Protein AF-A0A6C0KE88-F1 (afdb_monomer_lite)

Organism: NCBI:txid1070528

Sequence (111 aa):
MIYKLYKTIYLDKYNKCYKNIITINKNPNDPALTTVLKQVSRQKLSPFEGFDCCKENNSCILAFIDPNTKEFLIEDNIDQVFSILIDNDYKIEYKMTKLIKDSKLICLISK

pLDDT: mean 87.85, std 8.45, range [60.0, 95.75]

Radius of gyration: 14.31 Å; chains: 1; bounding box: 38×30×32 Å

Secondary structure (DSSP, 8-state):
-EEEEEEEEEEETTTTEEEEEEEESS----HHHHTTEEEEEPPPSSTT----TTS---SEEEEEB-TTT-PBPBGGGHHHHHHHHHHTTPEE-HHHHHH---TTEEEEEE-

Foldseek 3Di:
DKKFKFFDWDQPPVVRDTFGFIFIPDDPPDPLCVLFKDKDADDDPDPPPDDDPVDPPPRITITGADNPPRHTDGPVNVVVVVCSCVVVVKDWPPVVQVVDPDPGTDTMIDD

Structure (mmCIF, N/CA/C/O backbone):
data_AF-A0A6C0KE88-F1
#
_entry.id   AF-A0A6C0KE88-F1
#
loop_
_atom_site.group_PDB
_atom_site.id
_atom_site.type_symbol
_atom_site.label_atom_id
_atom_site.label_alt_id
_atom_site.label_comp_id
_atom_site.label_asym_id
_atom_site.label_entity_id
_atom_site.label_seq_id
_atom_site.pdbx_PDB_ins_code
_atom_site.Cartn_x
_atom_site.Cartn_y
_atom_site.Cartn_z
_atom_site.occupancy
_atom_site.B_iso_or_equiv
_atom_site.auth_seq_id
_atom_site.auth_comp_id
_atom_site.auth_asym_id
_atom_site.auth_atom_id
_atom_site.pdbx_PDB_model_num
ATOM 1 N N . MET A 1 1 ? -15.001 10.710 2.535 1.00 86.94 1 MET A N 1
ATOM 2 C CA . MET A 1 1 ? -14.030 11.054 1.469 1.00 86.94 1 MET A CA 1
ATOM 3 C C . MET A 1 1 ? -13.566 9.779 0.764 1.00 86.94 1 MET A C 1
ATOM 5 O O . MET A 1 1 ? -13.428 8.758 1.418 1.00 86.94 1 MET A O 1
ATOM 9 N N . ILE A 1 2 ? -13.361 9.809 -0.561 1.00 92.25 2 ILE A N 1
ATOM 10 C CA . ILE A 1 2 ? -12.953 8.621 -1.343 1.00 92.25 2 ILE A CA 1
ATOM 11 C C . ILE A 1 2 ? -11.441 8.619 -1.564 1.00 92.25 2 ILE A C 1
ATOM 13 O O . ILE A 1 2 ? -10.870 9.655 -1.929 1.00 92.25 2 ILE A O 1
ATOM 17 N N . TYR A 1 3 ? -10.815 7.462 -1.386 1.00 94.56 3 TYR A N 1
ATOM 18 C CA . TYR A 1 3 ? -9.393 7.203 -1.589 1.00 94.56 3 TYR A CA 1
ATOM 19 C C . TYR A 1 3 ? -9.202 6.076 -2.600 1.00 94.56 3 TYR A C 1
ATOM 21 O O . TYR A 1 3 ? -10.086 5.245 -2.808 1.00 94.56 3 TYR A O 1
ATOM 29 N N . LYS A 1 4 ? -8.043 6.068 -3.252 1.00 94.31 4 LYS A N 1
ATOM 30 C CA . LYS A 1 4 ? -7.694 5.092 -4.280 1.00 94.31 4 LYS A CA 1
ATOM 31 C C . 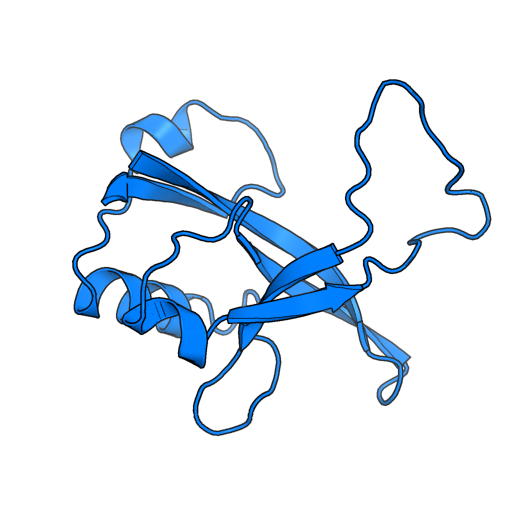LYS A 1 4 ? -6.482 4.296 -3.823 1.00 94.31 4 LYS A C 1
ATOM 33 O O . LYS A 1 4 ? -5.465 4.900 -3.470 1.00 94.31 4 LYS A O 1
ATOM 38 N N . LEU A 1 5 ? -6.610 2.975 -3.847 1.00 95.00 5 LEU A N 1
ATOM 39 C CA . LEU A 1 5 ? -5.519 2.045 -3.603 1.00 95.00 5 LEU A CA 1
ATOM 40 C C . LEU A 1 5 ? -4.978 1.535 -4.933 1.00 95.00 5 LEU A C 1
ATOM 42 O O . LEU A 1 5 ? -5.735 1.064 -5.784 1.00 95.00 5 LEU A O 1
ATOM 46 N N . TYR A 1 6 ? -3.663 1.601 -5.091 1.00 94.44 6 TYR A N 1
ATOM 47 C CA . TYR A 1 6 ? -2.974 1.168 -6.299 1.00 94.44 6 TYR A CA 1
ATOM 48 C C . TYR A 1 6 ? -1.768 0.309 -5.972 1.00 94.44 6 TYR A C 1
ATOM 50 O O . TYR A 1 6 ? -1.123 0.499 -4.937 1.00 94.44 6 TYR A O 1
ATOM 58 N N . LYS A 1 7 ? -1.396 -0.549 -6.917 1.00 93.19 7 LYS A N 1
ATOM 59 C CA . LYS A 1 7 ? -0.081 -1.179 -6.927 1.00 93.19 7 LYS A CA 1
ATOM 60 C C . LYS A 1 7 ? 0.946 -0.254 -7.573 1.00 93.19 7 LYS A C 1
ATOM 62 O O . LYS A 1 7 ? 0.737 0.272 -8.671 1.00 93.19 7 LYS A O 1
ATOM 67 N N . THR A 1 8 ? 2.069 -0.080 -6.893 1.00 91.38 8 THR A N 1
ATOM 68 C CA . THR A 1 8 ? 3.203 0.707 -7.373 1.00 91.38 8 THR A CA 1
ATOM 69 C C . THR A 1 8 ? 4.451 -0.162 -7.387 1.00 91.38 8 THR A C 1
ATOM 71 O O . THR A 1 8 ? 4.732 -0.875 -6.428 1.00 91.38 8 THR A O 1
ATOM 74 N N . ILE A 1 9 ? 5.212 -0.101 -8.480 1.00 90.50 9 ILE A N 1
ATOM 75 C CA . ILE A 1 9 ? 6.485 -0.814 -8.588 1.00 90.50 9 ILE A CA 1
ATOM 76 C C . ILE A 1 9 ? 7.508 -0.116 -7.692 1.00 90.50 9 ILE A C 1
ATOM 78 O O . ILE A 1 9 ? 7.756 1.083 -7.829 1.00 90.50 9 ILE A O 1
ATOM 82 N N . TYR A 1 10 ? 8.124 -0.881 -6.803 1.00 90.38 10 TYR A N 1
ATOM 83 C CA . TYR A 1 10 ? 9.159 -0.426 -5.892 1.00 90.38 10 TYR A CA 1
ATOM 84 C C . TYR A 1 10 ? 10.403 -1.297 -6.031 1.00 90.38 10 TYR A C 1
ATOM 86 O O . TYR A 1 10 ? 10.317 -2.524 -6.029 1.00 90.38 10 TYR A O 1
ATOM 94 N N . LEU A 1 11 ? 11.565 -0.656 -6.152 1.00 88.81 11 LEU A N 1
ATOM 95 C CA . LEU A 1 11 ? 12.853 -1.338 -6.161 1.00 88.81 11 LEU A CA 1
ATOM 96 C C . LEU A 1 11 ? 13.346 -1.512 -4.724 1.00 88.81 11 LEU A C 1
ATOM 98 O O . LEU A 1 11 ? 13.746 -0.547 -4.058 1.00 88.81 11 LEU A O 1
ATOM 102 N N . ASP A 1 12 ? 13.352 -2.761 -4.275 1.00 86.31 12 ASP A N 1
ATOM 103 C CA . ASP A 1 12 ? 14.024 -3.181 -3.058 1.00 86.31 12 ASP A CA 1
ATOM 104 C C . ASP A 1 12 ? 15.534 -3.196 -3.319 1.00 86.31 12 ASP A C 1
ATOM 106 O O . ASP A 1 12 ? 16.072 -4.092 -3.969 1.00 86.31 12 ASP A O 1
ATOM 110 N N . LYS A 1 13 ? 16.226 -2.158 -2.840 1.00 85.25 13 LYS A N 1
ATOM 111 C CA . LYS A 1 13 ? 17.667 -1.977 -3.066 1.00 85.25 13 LYS A CA 1
ATOM 112 C C . LYS A 1 13 ? 18.522 -3.029 -2.362 1.00 85.25 13 LYS A C 1
ATOM 114 O O . LYS A 1 1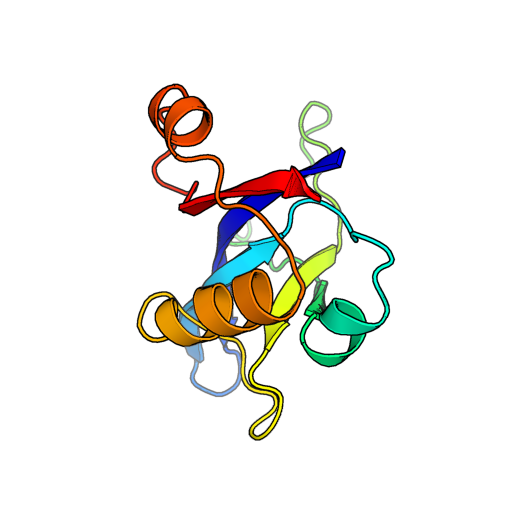3 ? 19.641 -3.268 -2.808 1.00 85.25 13 LYS A O 1
ATOM 119 N N . TYR A 1 14 ? 18.018 -3.625 -1.281 1.00 86.31 14 TYR A N 1
ATOM 120 C CA . TYR A 1 14 ? 18.749 -4.637 -0.525 1.00 86.31 14 TYR A CA 1
ATOM 121 C C . TYR A 1 14 ? 18.723 -5.969 -1.274 1.00 86.31 14 TYR A C 1
ATOM 123 O O . TYR A 1 14 ? 19.771 -6.521 -1.601 1.00 86.31 14 TYR A O 1
ATOM 131 N N . ASN A 1 15 ? 17.523 -6.418 -1.650 1.00 87.06 15 ASN A N 1
ATOM 132 C CA . ASN A 1 15 ? 17.327 -7.675 -2.376 1.00 87.06 15 ASN A CA 1
ATOM 133 C C . ASN A 1 15 ? 17.520 -7.546 -3.899 1.00 87.06 15 ASN A C 1
ATOM 135 O O . ASN A 1 15 ? 17.482 -8.544 -4.613 1.00 87.06 15 ASN A O 1
ATOM 139 N N . LYS A 1 16 ? 17.723 -6.321 -4.404 1.00 86.44 16 LYS A N 1
ATOM 140 C CA . LYS A 1 16 ? 17.879 -5.980 -5.829 1.00 86.44 16 LYS A CA 1
ATOM 141 C C . LYS A 1 16 ? 16.736 -6.509 -6.704 1.00 86.44 16 LYS A C 1
ATOM 143 O O . LYS A 1 16 ? 16.962 -6.955 -7.826 1.00 86.44 16 LYS A O 1
ATOM 148 N N . CYS A 1 17 ? 15.505 -6.446 -6.201 1.00 87.44 17 CYS A N 1
ATOM 149 C CA . CYS A 1 17 ? 14.321 -6.933 -6.903 1.00 87.44 17 CYS A CA 1
ATOM 150 C C . CYS A 1 17 ? 13.199 -5.891 -6.924 1.00 87.44 17 CYS A C 1
ATOM 152 O O . CYS A 1 17 ? 13.106 -5.017 -6.058 1.00 87.44 17 CYS A O 1
ATOM 154 N N . TYR A 1 18 ? 12.343 -5.981 -7.939 1.00 89.50 18 TYR A N 1
ATOM 155 C CA . TYR A 1 18 ? 11.147 -5.154 -8.041 1.00 89.50 18 TYR A CA 1
ATOM 156 C C . TYR A 1 18 ? 9.971 -5.861 -7.376 1.00 89.50 18 TYR A C 1
ATOM 158 O O . TYR A 1 18 ? 9.716 -7.034 -7.640 1.00 89.50 18 TYR A O 1
ATOM 166 N N . LYS A 1 19 ? 9.244 -5.129 -6.534 1.00 91.06 19 LYS A N 1
ATOM 167 C CA . LYS A 1 19 ? 8.044 -5.596 -5.836 1.00 91.06 19 LYS A CA 1
ATOM 168 C C . LYS A 1 19 ? 6.880 -4.657 -6.146 1.00 91.06 19 LYS A C 1
ATOM 170 O O . LYS A 1 19 ? 7.071 -3.443 -6.225 1.00 91.06 19 LYS A O 1
ATOM 175 N N . ASN A 1 20 ? 5.679 -5.205 -6.310 1.00 92.69 20 ASN A N 1
ATOM 176 C CA . ASN A 1 20 ? 4.453 -4.413 -6.410 1.00 92.69 20 ASN A CA 1
ATOM 177 C C . ASN A 1 20 ? 3.935 -4.137 -5.000 1.00 92.69 20 ASN A C 1
ATOM 179 O O . ASN A 1 20 ? 3.297 -4.998 -4.399 1.00 92.69 20 ASN A O 1
ATOM 183 N N . ILE A 1 21 ? 4.234 -2.953 -4.472 1.00 94.69 21 ILE A N 1
ATOM 184 C CA . ILE A 1 21 ? 3.772 -2.529 -3.148 1.00 94.69 21 ILE A CA 1
ATOM 185 C C . ILE A 1 21 ? 2.405 -1.856 -3.247 1.00 94.69 21 ILE A C 1
ATOM 187 O O . ILE A 1 21 ? 2.078 -1.217 -4.254 1.00 94.69 21 ILE A O 1
ATOM 191 N N . ILE A 1 22 ? 1.615 -1.974 -2.188 1.00 95.75 22 ILE A N 1
ATOM 192 C CA . ILE A 1 22 ? 0.282 -1.378 -2.111 1.00 95.75 22 ILE A CA 1
ATOM 193 C C . ILE A 1 22 ? 0.411 0.066 -1.620 1.00 95.75 22 ILE A C 1
ATOM 195 O O . ILE A 1 22 ? 1.089 0.350 -0.634 1.00 95.75 22 ILE A O 1
ATOM 199 N N . THR A 1 23 ? -0.235 0.999 -2.316 1.00 94.94 23 THR A N 1
ATOM 200 C CA . THR A 1 23 ? -0.120 2.444 -2.074 1.00 94.94 23 THR A CA 1
ATOM 201 C C . THR A 1 23 ? -1.473 3.135 -2.054 1.00 94.94 23 THR A C 1
ATOM 203 O O . THR A 1 23 ? -2.413 2.671 -2.698 1.00 94.94 23 THR A O 1
ATOM 206 N N . ILE A 1 24 ? -1.561 4.266 -1.353 1.00 94.56 24 ILE A N 1
ATOM 207 C CA . ILE A 1 24 ? -2.751 5.120 -1.295 1.00 94.56 24 ILE A CA 1
ATOM 208 C C . ILE A 1 24 ? -2.473 6.488 -1.923 1.00 94.56 24 ILE A C 1
ATOM 210 O O . ILE A 1 24 ? -1.398 7.067 -1.772 1.00 94.56 24 ILE A O 1
ATOM 214 N N . ASN A 1 25 ? -3.459 7.015 -2.647 1.00 91.88 25 ASN A N 1
ATOM 215 C CA . ASN A 1 25 ? -3.299 8.236 -3.438 1.00 91.88 25 ASN A CA 1
ATOM 216 C C . ASN A 1 25 ? -3.121 9.519 -2.616 1.00 91.88 25 ASN A C 1
ATOM 218 O O . ASN A 1 25 ? -2.585 10.500 -3.124 1.00 91.88 25 ASN A O 1
ATOM 222 N N . LYS A 1 26 ? -3.636 9.543 -1.387 1.00 88.88 26 LYS A N 1
ATOM 223 C CA . LYS A 1 26 ? -3.583 10.696 -0.485 1.00 88.88 26 LYS A CA 1
ATOM 224 C C . LYS A 1 26 ? -3.619 10.218 0.958 1.00 88.88 26 LYS A C 1
ATOM 226 O O . LYS A 1 26 ? -4.196 9.168 1.236 1.00 88.88 26 LYS A O 1
ATOM 231 N N . ASN A 1 27 ? -3.032 11.002 1.857 1.00 88.00 27 ASN A N 1
ATOM 232 C CA . ASN A 1 27 ? -3.096 10.711 3.282 1.00 88.00 27 ASN A CA 1
ATOM 233 C C . ASN A 1 27 ? -4.546 10.893 3.770 1.00 88.00 27 ASN A C 1
ATOM 235 O O . ASN A 1 27 ? -5.105 11.975 3.570 1.00 88.00 27 ASN A O 1
ATOM 239 N N . PRO A 1 28 ? -5.171 9.874 4.381 1.00 87.81 28 PRO A N 1
ATOM 240 C CA . PRO A 1 28 ? -6.483 10.021 5.001 1.00 87.81 28 PRO A CA 1
ATOM 241 C C . PRO A 1 28 ? -6.467 10.875 6.276 1.00 87.81 28 PRO A C 1
ATOM 243 O O . PRO A 1 28 ? -7.537 11.231 6.756 1.00 87.81 28 PRO A O 1
ATOM 246 N N . ASN A 1 29 ? -5.284 11.231 6.801 1.00 86.69 29 ASN A N 1
ATOM 247 C CA . ASN A 1 29 ? -5.092 11.908 8.091 1.00 86.69 29 ASN A CA 1
ATOM 248 C C . ASN A 1 29 ? -5.797 11.175 9.244 1.00 86.69 29 ASN A C 1
ATOM 250 O O . ASN A 1 29 ? -6.207 11.781 10.230 1.00 86.69 29 ASN A O 1
ATOM 254 N N . ASP A 1 30 ? -5.941 9.859 9.091 1.00 88.38 30 ASP A N 1
ATOM 255 C CA . ASP A 1 30 ? -6.552 8.975 10.066 1.00 88.38 30 ASP A CA 1
ATOM 256 C C . ASP A 1 30 ? -5.441 8.391 10.956 1.00 88.38 30 ASP A C 1
ATOM 258 O O . ASP A 1 30 ? -4.527 7.732 10.433 1.00 88.38 30 ASP A O 1
ATOM 262 N N . PRO A 1 31 ? -5.476 8.618 12.283 1.00 87.38 31 PRO A N 1
ATOM 263 C CA . PRO A 1 31 ? -4.491 8.066 13.209 1.00 87.38 31 PRO A CA 1
ATOM 264 C C . PRO A 1 31 ? -4.347 6.547 13.087 1.00 87.38 31 PRO A C 1
ATOM 266 O O . PRO A 1 31 ? -3.234 6.033 13.202 1.00 87.38 31 PRO A O 1
ATOM 269 N N . ALA A 1 32 ? -5.441 5.844 12.777 1.00 84.75 32 ALA A N 1
ATOM 270 C CA . ALA A 1 32 ? -5.437 4.399 12.605 1.00 84.75 32 ALA A CA 1
ATOM 271 C C . ALA A 1 32 ? -4.563 3.937 11.434 1.00 84.75 32 ALA A C 1
ATOM 273 O O . ALA A 1 32 ? -3.840 2.949 11.542 1.00 84.75 32 ALA A O 1
ATOM 274 N N . LEU A 1 33 ? -4.593 4.672 10.319 1.00 88.75 33 LEU A N 1
ATOM 275 C CA . LEU A 1 33 ? -3.802 4.335 9.137 1.00 88.75 33 LEU A CA 1
ATOM 276 C C . LEU A 1 33 ? -2.386 4.917 9.184 1.00 88.75 33 LEU A C 1
ATOM 278 O O . LEU A 1 33 ? -1.521 4.500 8.422 1.00 88.75 33 LEU A O 1
ATOM 282 N N . THR A 1 34 ? -2.108 5.847 10.094 1.00 87.19 34 THR A N 1
ATOM 283 C CA . THR A 1 34 ? -0.792 6.496 10.192 1.00 87.19 34 THR A CA 1
ATOM 284 C C . THR A 1 34 ? 0.308 5.522 10.631 1.00 87.19 34 THR A C 1
ATOM 286 O O . THR A 1 34 ? 1.458 5.669 10.229 1.00 87.19 34 THR A O 1
ATOM 289 N N . THR A 1 35 ? -0.025 4.495 11.417 1.00 88.25 35 THR A N 1
ATOM 290 C CA . THR A 1 35 ? 0.939 3.485 11.904 1.00 88.25 35 THR A CA 1
ATOM 291 C C . THR A 1 35 ? 1.301 2.429 10.857 1.00 88.25 35 THR A C 1
ATOM 293 O O . THR A 1 35 ? 2.358 1.799 10.959 1.00 88.25 35 THR A O 1
ATOM 296 N N . VAL A 1 36 ?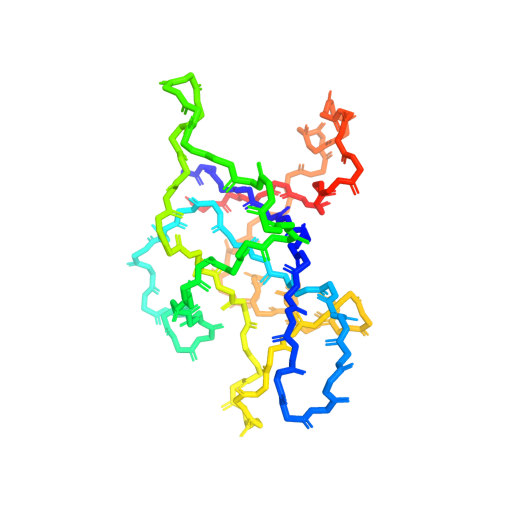 0.438 2.255 9.855 1.00 93.50 36 VAL A N 1
ATOM 297 C CA . VAL A 1 36 ? 0.546 1.263 8.772 1.00 93.50 36 VAL A CA 1
ATOM 298 C C . VAL A 1 36 ? 0.857 1.903 7.420 1.00 93.50 36 VAL A C 1
ATOM 300 O O . VAL A 1 36 ? 1.041 1.196 6.435 1.00 93.50 36 VAL A O 1
ATOM 303 N N . LEU A 1 37 ? 0.930 3.233 7.349 1.00 94.88 37 LEU A N 1
ATOM 304 C CA . LEU A 1 37 ? 1.337 3.968 6.161 1.00 94.88 37 LEU A CA 1
ATOM 305 C C . LEU A 1 37 ? 2.737 4.537 6.350 1.00 94.88 37 LEU A C 1
ATOM 307 O O . LEU A 1 37 ? 3.044 5.210 7.330 1.00 94.88 37 LEU A O 1
ATOM 311 N N . LYS A 1 38 ? 3.583 4.319 5.350 1.00 93.31 38 LYS A N 1
ATOM 312 C CA . LYS A 1 38 ? 4.932 4.865 5.293 1.00 93.31 38 LYS A CA 1
ATOM 313 C C . LYS A 1 38 ? 5.105 5.691 4.034 1.00 93.31 38 LYS A C 1
ATOM 315 O O . LYS A 1 38 ? 4.851 5.228 2.923 1.00 93.31 38 LYS A O 1
ATOM 320 N N . GLN A 1 39 ? 5.581 6.917 4.212 1.00 91.94 39 GLN A N 1
ATOM 321 C CA . GLN A 1 39 ? 5.984 7.755 3.095 1.00 91.94 39 GLN A CA 1
ATOM 322 C C . GLN A 1 39 ? 7.326 7.269 2.551 1.00 91.94 39 GLN A C 1
ATOM 324 O O . GLN A 1 39 ? 8.296 7.109 3.294 1.00 91.94 39 GLN A O 1
ATOM 329 N N . VAL A 1 40 ? 7.386 7.037 1.246 1.00 89.88 40 VAL A N 1
ATOM 330 C CA . VAL A 1 40 ? 8.603 6.621 0.555 1.00 89.88 40 VAL A CA 1
ATOM 331 C C . VAL A 1 40 ? 8.818 7.483 -0.678 1.00 89.88 40 VAL A C 1
ATOM 333 O O . VAL A 1 40 ? 7.870 7.878 -1.357 1.00 89.88 40 VAL A O 1
ATOM 336 N N . SER A 1 41 ? 10.080 7.806 -0.956 1.00 85.69 41 SER A N 1
ATOM 337 C CA . SER A 1 41 ? 10.429 8.536 -2.169 1.00 85.69 41 SER A CA 1
ATOM 338 C C . SER A 1 41 ? 10.129 7.672 -3.389 1.00 85.69 41 SER A C 1
ATOM 340 O O . SER A 1 41 ? 10.499 6.493 -3.445 1.00 85.69 41 SER A O 1
ATOM 342 N N . ARG A 1 42 ? 9.456 8.265 -4.373 1.00 80.19 42 ARG A N 1
ATOM 343 C CA . ARG A 1 42 ? 9.205 7.613 -5.649 1.00 80.19 42 ARG A CA 1
ATOM 344 C C . ARG A 1 42 ? 10.539 7.389 -6.352 1.00 80.19 42 ARG A C 1
ATOM 346 O O . ARG A 1 42 ? 11.265 8.332 -6.655 1.00 80.19 42 ARG A O 1
ATOM 353 N N . GLN A 1 43 ? 10.844 6.128 -6.634 1.00 76.19 43 GLN A N 1
ATOM 354 C CA . GLN A 1 43 ? 12.018 5.777 -7.418 1.00 76.19 43 GLN A CA 1
ATOM 355 C C . GLN A 1 43 ? 11.679 5.874 -8.906 1.00 76.19 43 GLN A C 1
ATOM 357 O O . GLN A 1 43 ? 10.595 5.468 -9.327 1.00 76.19 43 GLN A O 1
ATOM 362 N N . LYS A 1 44 ? 12.605 6.417 -9.701 1.00 72.94 44 LYS A N 1
ATOM 363 C CA . LYS A 1 44 ? 12.487 6.386 -11.159 1.00 72.94 44 LYS A CA 1
ATOM 364 C C . LYS A 1 44 ? 12.553 4.936 -11.625 1.00 72.94 44 LYS A C 1
ATOM 366 O O . LYS A 1 44 ? 13.464 4.209 -11.229 1.00 72.94 44 LYS A O 1
ATOM 371 N N . LEU A 1 45 ? 11.613 4.530 -12.468 1.00 72.94 45 LEU A N 1
ATOM 372 C CA . LEU A 1 45 ? 11.596 3.189 -13.050 1.00 72.94 45 LEU A CA 1
ATOM 373 C C . LEU A 1 45 ? 12.569 3.079 -14.228 1.00 72.94 45 LEU A C 1
ATOM 375 O O . LEU A 1 45 ? 12.966 1.981 -14.603 1.00 72.94 45 LEU A O 1
ATOM 379 N N . SER A 1 46 ? 12.967 4.217 -14.798 1.00 73.69 46 SER A N 1
ATOM 380 C CA . SER A 1 46 ? 13.909 4.305 -15.907 1.00 73.69 46 SER A CA 1
ATOM 381 C C . SER A 1 46 ? 14.828 5.521 -15.749 1.00 73.69 46 SER A C 1
ATOM 383 O O . SER A 1 46 ? 14.369 6.573 -15.291 1.00 73.69 46 SER A O 1
ATOM 385 N N . PRO A 1 47 ? 16.104 5.438 -16.174 1.00 69.38 47 PRO A N 1
ATOM 386 C CA . PRO A 1 47 ? 16.986 6.606 -16.244 1.00 69.38 47 PRO A CA 1
ATOM 387 C C . PRO A 1 47 ? 16.446 7.694 -17.188 1.00 69.38 47 PRO A C 1
ATOM 389 O O . PRO A 1 47 ? 16.787 8.864 -17.029 1.00 69.38 47 PRO A O 1
ATOM 392 N N . PHE A 1 48 ? 15.561 7.325 -18.118 1.00 74.56 48 PHE A N 1
ATOM 393 C CA . PHE A 1 48 ? 14.900 8.235 -19.054 1.00 74.56 48 PHE A CA 1
ATOM 394 C C . PHE A 1 48 ? 13.576 8.802 -18.521 1.00 74.56 48 PHE A C 1
ATOM 396 O O . PHE A 1 48 ? 12.930 9.591 -19.207 1.00 74.56 48 PHE A O 1
ATOM 403 N N . GLU A 1 49 ? 13.143 8.414 -17.314 1.00 70.94 49 GLU A N 1
ATOM 404 C CA . GLU A 1 49 ? 11.948 8.980 -16.686 1.00 70.94 49 GLU A CA 1
ATOM 405 C C . GLU A 1 49 ? 12.248 10.431 -16.257 1.00 70.94 49 GLU A C 1
ATOM 407 O O . GLU A 1 49 ? 12.874 10.712 -15.222 1.00 70.94 49 GLU A O 1
ATOM 412 N N . GLY A 1 50 ? 11.883 11.354 -17.148 1.00 66.19 50 GLY A N 1
ATOM 413 C CA . GLY A 1 50 ? 12.035 12.795 -16.998 1.00 66.19 50 GLY A CA 1
ATOM 414 C C . GLY A 1 50 ? 10.857 13.454 -16.283 1.00 66.19 50 GLY A C 1
ATOM 415 O O . GLY A 1 50 ? 9.866 12.817 -15.925 1.00 66.19 50 GLY A O 1
ATOM 416 N N . PHE A 1 51 ? 10.985 14.759 -16.068 1.00 67.19 51 PHE A N 1
ATOM 417 C CA . PHE A 1 51 ? 9.882 15.591 -15.602 1.00 67.19 51 PHE A CA 1
ATOM 418 C C . PHE A 1 51 ? 8.854 15.749 -16.730 1.00 67.19 51 PHE A C 1
ATOM 420 O O . PHE A 1 51 ? 9.215 16.099 -17.851 1.00 67.19 51 PHE A O 1
ATOM 427 N N . ASP A 1 52 ? 7.587 15.482 -16.429 1.00 69.62 52 ASP A N 1
ATOM 428 C CA . ASP A 1 52 ? 6.459 15.652 -17.343 1.00 69.62 52 ASP A CA 1
ATOM 429 C C . ASP A 1 52 ? 5.558 16.722 -16.723 1.00 69.62 52 ASP A C 1
ATOM 431 O O . ASP A 1 52 ? 5.000 16.506 -15.650 1.00 69.62 52 ASP A O 1
ATOM 435 N N . CYS A 1 53 ? 5.452 17.894 -17.353 1.00 69.75 53 CYS A N 1
ATOM 436 C CA . CYS A 1 53 ? 4.693 19.019 -16.801 1.00 69.75 53 CYS A CA 1
ATOM 437 C C . CYS A 1 53 ? 3.190 18.725 -16.668 1.00 69.75 53 CYS A C 1
ATOM 439 O O . CYS A 1 53 ? 2.510 19.379 -15.882 1.00 69.75 53 CYS A O 1
ATOM 441 N N . CYS A 1 54 ? 2.675 17.731 -17.399 1.00 70.38 54 CYS A N 1
ATOM 442 C CA . CYS A 1 54 ? 1.282 17.301 -17.330 1.00 70.38 54 CYS A CA 1
ATOM 443 C C . CYS A 1 54 ? 1.047 16.195 -16.291 1.00 70.38 54 CYS A C 1
ATOM 445 O O . CYS A 1 54 ? -0.102 15.839 -16.027 1.00 70.38 54 CYS A O 1
ATOM 447 N N . LYS A 1 55 ? 2.109 15.632 -15.702 1.00 67.19 55 LYS A N 1
ATOM 448 C CA . LYS A 1 55 ? 2.013 14.643 -14.627 1.00 67.19 55 LYS A CA 1
ATOM 449 C C . LYS A 1 55 ? 2.676 15.209 -13.387 1.00 67.19 55 LYS A C 1
ATOM 451 O O . LYS A 1 55 ? 3.899 15.215 -13.281 1.00 67.19 55 LYS A O 1
ATOM 456 N N . GLU A 1 56 ? 1.862 15.619 -12.416 1.00 60.00 56 GLU A N 1
ATOM 457 C CA . GLU A 1 56 ? 2.330 15.878 -11.054 1.00 60.00 56 GLU A CA 1
ATOM 458 C C . GLU A 1 56 ? 2.914 14.586 -10.475 1.00 60.00 56 GLU A C 1
ATOM 460 O O . GLU A 1 56 ? 2.247 13.747 -9.868 1.00 60.00 56 GLU A O 1
ATOM 465 N N . ASN A 1 57 ? 4.200 14.382 -10.730 1.00 63.78 57 ASN A N 1
ATOM 466 C CA . ASN A 1 57 ? 4.949 13.279 -10.181 1.00 63.78 57 ASN A CA 1
ATOM 467 C C . ASN A 1 57 ? 5.329 13.682 -8.762 1.00 63.78 57 ASN A C 1
ATOM 469 O O . ASN A 1 57 ? 6.434 14.172 -8.529 1.00 63.78 57 ASN A O 1
ATOM 473 N N . ASN A 1 58 ? 4.400 13.488 -7.822 1.00 65.81 58 ASN A N 1
ATOM 474 C CA . ASN A 1 58 ? 4.704 13.649 -6.407 1.00 65.81 58 ASN A CA 1
ATOM 475 C C . ASN A 1 58 ? 5.979 12.865 -6.086 1.00 65.81 58 ASN A C 1
ATOM 477 O O . ASN A 1 58 ? 6.105 11.676 -6.400 1.00 65.81 58 ASN A O 1
ATOM 481 N N . SER A 1 59 ? 6.941 13.561 -5.484 1.00 74.50 59 SER A N 1
ATOM 482 C CA . SER A 1 59 ? 8.252 13.008 -5.136 1.00 74.50 59 SER A CA 1
ATOM 483 C C . SER A 1 59 ? 8.151 11.878 -4.111 1.00 74.50 59 SER A C 1
ATOM 485 O O . SER A 1 59 ? 9.079 11.079 -3.977 1.00 74.50 59 SER A O 1
ATOM 487 N N . CYS A 1 60 ? 7.017 11.793 -3.411 1.00 85.12 60 CYS A N 1
ATOM 488 C CA . CYS A 1 60 ? 6.727 10.800 -2.394 1.00 85.12 60 CYS A CA 1
ATOM 489 C C . CYS A 1 60 ? 5.386 10.106 -2.650 1.00 85.12 60 CYS A C 1
ATOM 491 O O . CYS A 1 60 ? 4.421 10.728 -3.093 1.00 85.12 60 CYS A O 1
ATOM 493 N N . ILE A 1 61 ? 5.331 8.824 -2.306 1.00 90.81 61 ILE A N 1
ATOM 494 C CA . ILE A 1 61 ? 4.127 7.992 -2.294 1.00 90.81 61 ILE A CA 1
ATOM 495 C C . ILE A 1 61 ? 3.911 7.443 -0.881 1.00 90.81 61 ILE A C 1
ATOM 497 O O . ILE A 1 61 ? 4.864 7.301 -0.113 1.00 90.81 61 ILE A O 1
ATOM 501 N N . LEU A 1 62 ? 2.663 7.139 -0.537 1.00 94.25 62 LEU A N 1
ATOM 502 C CA . LEU A 1 62 ? 2.300 6.514 0.732 1.00 94.25 62 LEU A CA 1
ATOM 503 C C . LEU A 1 62 ? 2.047 5.032 0.487 1.00 94.25 62 LEU A C 1
ATOM 505 O O . LEU A 1 62 ? 1.140 4.681 -0.268 1.00 94.25 62 LEU A O 1
ATOM 509 N N . ALA A 1 63 ? 2.862 4.186 1.103 1.00 95.06 63 ALA A N 1
ATOM 510 C CA . ALA A 1 63 ? 2.806 2.741 0.961 1.00 95.06 63 ALA A CA 1
ATOM 511 C C . ALA A 1 63 ? 2.354 2.078 2.259 1.00 95.06 63 ALA A C 1
ATOM 513 O O . ALA A 1 63 ? 2.707 2.541 3.344 1.00 95.06 63 ALA A O 1
ATOM 514 N N . PHE A 1 64 ? 1.606 0.986 2.139 1.00 95.75 64 PHE A N 1
ATOM 515 C CA . PHE A 1 64 ? 1.226 0.169 3.282 1.00 95.75 64 PHE A CA 1
ATOM 516 C C . PHE A 1 64 ? 2.414 -0.662 3.765 1.00 95.75 64 PHE A C 1
ATOM 518 O O . PHE A 1 64 ? 3.175 -1.210 2.961 1.00 95.75 64 PHE A O 1
ATOM 525 N N . ILE A 1 65 ? 2.566 -0.746 5.081 1.00 95.06 65 ILE A N 1
ATOM 526 C CA . ILE A 1 65 ? 3.578 -1.552 5.754 1.00 95.06 65 ILE A CA 1
ATOM 527 C C . ILE A 1 65 ? 2.929 -2.488 6.766 1.00 95.06 65 ILE A C 1
ATOM 529 O O . ILE A 1 65 ? 1.912 -2.157 7.376 1.00 95.06 65 ILE A O 1
ATOM 533 N N . ASP A 1 66 ? 3.559 -3.636 6.965 1.00 92.00 66 ASP A N 1
ATOM 534 C CA . ASP A 1 66 ? 3.215 -4.549 8.043 1.00 92.00 66 ASP A CA 1
ATOM 535 C C . ASP A 1 66 ? 3.528 -3.864 9.392 1.00 92.00 66 ASP A C 1
ATOM 537 O O . ASP A 1 66 ? 4.643 -3.352 9.592 1.00 92.00 66 ASP A O 1
ATOM 541 N N . PRO A 1 67 ? 2.573 -3.807 10.336 1.00 87.62 67 PRO A N 1
ATOM 542 C CA . PRO A 1 67 ? 2.785 -3.155 11.623 1.00 87.62 67 PRO A CA 1
ATOM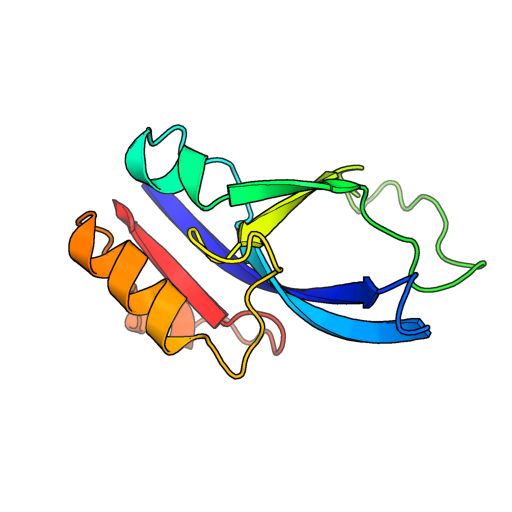 543 C C . PRO A 1 67 ? 3.859 -3.841 12.482 1.00 87.62 67 PRO A C 1
ATOM 545 O O . PRO A 1 67 ? 4.505 -3.148 13.275 1.00 87.62 67 PRO A O 1
ATOM 548 N N . ASN A 1 68 ? 4.081 -5.145 12.305 1.00 89.44 68 ASN A N 1
ATOM 549 C CA . ASN A 1 68 ? 5.025 -5.969 13.055 1.00 89.44 68 ASN A CA 1
ATOM 550 C C . ASN A 1 68 ? 6.415 -5.975 12.411 1.00 89.44 68 ASN A C 1
ATOM 552 O O . ASN A 1 68 ? 7.398 -5.662 13.080 1.00 89.44 68 ASN A O 1
ATOM 556 N N . THR A 1 69 ? 6.514 -6.301 11.117 1.00 90.19 69 THR A N 1
ATOM 557 C CA . THR A 1 69 ? 7.818 -6.454 10.435 1.00 90.19 69 THR A CA 1
ATOM 558 C C . THR A 1 69 ? 8.358 -5.141 9.873 1.00 90.19 69 THR A C 1
ATOM 560 O O . THR A 1 69 ? 9.555 -5.025 9.610 1.00 90.19 69 THR A O 1
ATOM 563 N N . LYS A 1 70 ? 7.492 -4.129 9.705 1.00 89.44 70 LYS A N 1
ATOM 564 C CA . LYS A 1 70 ? 7.785 -2.852 9.025 1.00 89.44 70 LYS A CA 1
ATOM 565 C C . LYS A 1 70 ? 8.180 -3.002 7.552 1.00 89.44 70 LYS A C 1
ATOM 567 O O . LYS A 1 70 ? 8.651 -2.030 6.950 1.00 89.44 70 LYS A O 1
ATOM 572 N N . GLU A 1 71 ? 7.971 -4.178 6.967 1.00 92.00 71 GLU A N 1
ATOM 573 C CA . GLU A 1 71 ? 8.138 -4.413 5.536 1.00 92.00 71 GLU A CA 1
ATOM 574 C C . GLU A 1 71 ? 6.940 -3.879 4.748 1.00 92.00 71 GLU A C 1
ATOM 576 O O . GLU A 1 71 ? 5.846 -3.716 5.283 1.00 92.00 71 GLU A O 1
ATOM 581 N N . PHE A 1 72 ? 7.145 -3.568 3.467 1.00 94.19 72 PHE A N 1
ATOM 582 C CA . PHE A 1 72 ? 6.052 -3.119 2.606 1.00 94.19 72 PHE A CA 1
ATOM 583 C C . PHE A 1 72 ? 5.110 -4.273 2.280 1.00 94.19 72 PHE A C 1
ATOM 585 O O . PHE A 1 72 ? 5.563 -5.329 1.840 1.00 94.19 72 PHE A O 1
ATOM 592 N N . LEU A 1 73 ? 3.807 -4.029 2.412 1.00 94.50 73 LEU A N 1
ATOM 593 C CA . LEU A 1 73 ? 2.790 -4.987 1.999 1.00 94.50 73 LEU A CA 1
ATOM 594 C C . LEU A 1 73 ? 2.698 -5.017 0.471 1.00 94.50 73 LEU A C 1
ATOM 596 O O . LEU A 1 73 ? 2.599 -3.977 -0.197 1.00 94.50 73 LEU A O 1
ATOM 600 N N . ILE A 1 74 ? 2.754 -6.230 -0.068 1.00 93.62 74 ILE A N 1
ATOM 601 C CA . ILE A 1 74 ? 2.674 -6.525 -1.498 1.00 93.62 74 ILE A CA 1
ATOM 602 C C . ILE A 1 74 ? 1.334 -7.186 -1.837 1.00 93.62 74 ILE A C 1
ATOM 604 O O . ILE A 1 74 ? 0.519 -7.447 -0.958 1.00 93.62 74 ILE A O 1
ATOM 608 N N . GLU A 1 75 ? 1.107 -7.448 -3.123 1.00 87.44 75 GLU A N 1
ATOM 609 C CA . GLU A 1 75 ? -0.118 -8.081 -3.636 1.00 87.44 75 GLU A CA 1
ATOM 610 C C . GLU A 1 75 ? -0.462 -9.409 -2.933 1.00 87.44 75 GLU A C 1
ATOM 612 O O . GLU A 1 75 ? -1.627 -9.645 -2.628 1.00 87.44 75 GLU A O 1
ATOM 617 N N . ASP A 1 76 ? 0.545 -10.210 -2.574 1.00 89.12 76 ASP A N 1
ATOM 618 C CA . ASP A 1 76 ? 0.365 -11.480 -1.853 1.00 89.12 76 ASP A CA 1
ATOM 619 C C . ASP A 1 76 ? -0.155 -11.305 -0.413 1.00 89.12 76 ASP A C 1
ATOM 621 O O . ASP A 1 76 ? -0.606 -12.271 0.192 1.00 89.12 76 ASP A O 1
ATOM 625 N N . ASN A 1 77 ? -0.090 -10.090 0.145 1.00 90.88 77 ASN A N 1
ATOM 626 C CA . ASN A 1 77 ? -0.537 -9.758 1.504 1.00 90.88 77 ASN A CA 1
ATOM 627 C C . ASN A 1 77 ? -1.718 -8.774 1.501 1.00 90.88 77 ASN A C 1
ATOM 629 O O . ASN A 1 77 ? -1.904 -7.988 2.435 1.00 90.88 77 ASN A O 1
ATOM 633 N N . ILE A 1 78 ? -2.496 -8.754 0.418 1.00 92.19 78 ILE A N 1
ATOM 634 C CA . ILE A 1 78 ? -3.605 -7.812 0.242 1.00 92.19 78 ILE A CA 1
ATOM 635 C C . ILE A 1 78 ? -4.745 -8.026 1.242 1.00 92.19 78 ILE A C 1
ATOM 637 O O . ILE A 1 78 ? -5.431 -7.076 1.620 1.00 92.19 78 ILE A O 1
ATOM 641 N N . ASP A 1 79 ?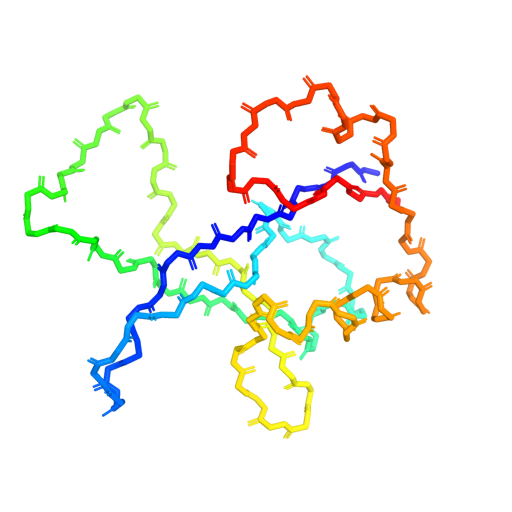 -4.913 -9.259 1.708 1.00 93.94 79 ASP A N 1
ATOM 642 C CA . ASP A 1 79 ? -5.820 -9.650 2.782 1.00 93.94 79 ASP A CA 1
ATOM 643 C C . ASP A 1 79 ? -5.550 -8.854 4.064 1.00 93.94 79 ASP A C 1
ATOM 645 O O . ASP A 1 79 ? -6.490 -8.332 4.661 1.00 93.94 79 ASP A O 1
ATOM 649 N N . GLN A 1 80 ? -4.281 -8.649 4.434 1.00 93.38 80 GLN A N 1
ATOM 650 C CA . GLN A 1 80 ? -3.920 -7.846 5.604 1.00 93.38 80 GLN A CA 1
ATOM 651 C C . GLN A 1 80 ? -4.336 -6.385 5.439 1.00 93.38 80 GLN A C 1
ATOM 653 O O . GLN A 1 80 ? -4.869 -5.781 6.369 1.00 93.38 80 GLN A O 1
ATOM 658 N N . VAL A 1 81 ? -4.141 -5.818 4.242 1.00 94.06 81 VAL A N 1
ATOM 659 C CA . VAL A 1 81 ? -4.567 -4.443 3.944 1.00 94.06 81 VAL A CA 1
ATOM 660 C C . VAL A 1 81 ? -6.083 -4.320 4.064 1.00 94.06 81 VAL A C 1
ATOM 662 O O . VAL A 1 81 ? -6.570 -3.367 4.667 1.00 94.06 81 VAL A O 1
ATOM 665 N N . PHE A 1 82 ? -6.842 -5.278 3.531 1.00 94.88 82 PHE A N 1
ATOM 666 C CA . PHE A 1 82 ? -8.300 -5.256 3.639 1.00 94.88 82 PHE A CA 1
ATOM 667 C C . PHE A 1 82 ? -8.789 -5.420 5.076 1.00 94.88 82 PHE A C 1
ATOM 669 O O . PHE A 1 82 ? -9.687 -4.676 5.463 1.00 94.88 82 PHE A O 1
ATOM 676 N N . SER A 1 83 ? -8.177 -6.295 5.875 1.00 94.12 83 SER A N 1
ATOM 677 C CA . SER A 1 83 ? -8.497 -6.423 7.302 1.00 94.12 83 SER A CA 1
ATOM 678 C C . SER A 1 83 ? -8.275 -5.104 8.038 1.00 94.12 83 SER A C 1
ATOM 680 O O . SER A 1 83 ? -9.207 -4.583 8.637 1.00 94.12 83 SER A O 1
ATOM 682 N N . ILE A 1 84 ? -7.102 -4.477 7.876 1.00 92.69 84 ILE A N 1
ATOM 683 C CA . ILE A 1 84 ? -6.797 -3.170 8.484 1.00 92.69 84 ILE A CA 1
ATOM 684 C C . ILE A 1 84 ? -7.833 -2.111 8.087 1.00 92.69 84 ILE A C 1
ATOM 686 O O . ILE A 1 84 ? -8.239 -1.295 8.910 1.00 92.69 84 ILE A O 1
ATOM 690 N N . LEU A 1 85 ? -8.253 -2.086 6.823 1.00 93.75 85 LEU A N 1
ATOM 691 C CA . LEU A 1 85 ? -9.241 -1.122 6.347 1.00 93.75 85 LEU A CA 1
ATOM 692 C C . LEU A 1 85 ? -10.618 -1.364 6.975 1.00 93.75 85 LEU A C 1
ATOM 694 O O . LEU A 1 85 ? -11.222 -0.422 7.485 1.00 93.75 85 LEU A O 1
ATOM 698 N N . ILE A 1 86 ? -11.093 -2.609 6.963 1.00 93.81 86 ILE A N 1
ATOM 699 C CA . ILE A 1 86 ? -12.402 -2.987 7.509 1.00 93.81 86 ILE A CA 1
ATOM 700 C C . ILE A 1 86 ? -12.445 -2.752 9.024 1.00 93.81 86 ILE A C 1
ATOM 702 O O . ILE A 1 86 ? -13.397 -2.144 9.507 1.00 93.81 86 ILE A O 1
ATOM 706 N N . ASP A 1 87 ? -11.392 -3.143 9.747 1.00 93.56 87 ASP A N 1
ATOM 707 C CA . ASP A 1 87 ? -11.263 -2.968 11.201 1.00 93.56 87 ASP A CA 1
ATOM 708 C C . ASP A 1 87 ? -11.256 -1.490 11.620 1.00 93.56 87 ASP A C 1
ATOM 710 O O . ASP A 1 87 ? -11.544 -1.162 12.768 1.00 93.56 87 ASP A O 1
ATOM 714 N N . ASN A 1 88 ? -10.943 -0.586 10.686 1.00 92.38 88 ASN A N 1
ATOM 715 C CA . ASN A 1 88 ? -10.946 0.860 10.890 1.00 92.38 88 ASN A CA 1
ATOM 716 C C . ASN A 1 88 ? -12.099 1.559 10.155 1.00 92.38 88 ASN A C 1
ATOM 718 O O . ASN A 1 88 ? -11.968 2.729 9.783 1.00 92.38 88 ASN A O 1
ATOM 722 N N . ASP A 1 89 ? -13.217 0.863 9.935 1.00 93.19 89 ASP A N 1
ATOM 723 C CA . ASP A 1 89 ? -14.466 1.389 9.364 1.00 93.19 89 ASP A CA 1
ATOM 724 C C . ASP A 1 89 ? -14.357 1.940 7.928 1.00 93.19 89 ASP A C 1
ATOM 726 O O . ASP A 1 89 ? -15.206 2.720 7.482 1.00 93.19 89 ASP A O 1
ATOM 730 N N . TYR A 1 90 ? -13.335 1.545 7.164 1.00 94.31 90 TYR A N 1
ATOM 731 C CA . TYR A 1 90 ? -13.281 1.863 5.738 1.00 94.31 90 TYR A CA 1
ATOM 732 C C . TYR A 1 90 ? -14.178 0.917 4.945 1.00 94.31 90 TYR A C 1
ATOM 734 O O . TYR A 1 90 ? -14.138 -0.305 5.088 1.00 94.31 90 TYR A O 1
ATOM 742 N N . LYS A 1 91 ? -14.957 1.487 4.027 1.00 94.94 91 LYS A N 1
ATOM 743 C CA . LYS A 1 91 ? -15.807 0.736 3.102 1.00 94.94 91 LYS A CA 1
ATOM 744 C C . LYS A 1 91 ? -15.095 0.547 1.775 1.00 94.94 91 LYS A C 1
ATOM 746 O O . LYS A 1 91 ? -14.570 1.504 1.208 1.00 94.94 91 LYS A O 1
ATOM 751 N N . ILE A 1 92 ? -15.115 -0.676 1.251 1.00 94.81 92 ILE A N 1
ATOM 752 C CA . ILE A 1 92 ? -14.583 -0.985 -0.080 1.00 94.81 92 ILE A CA 1
ATOM 753 C C . ILE A 1 92 ? -15.670 -0.713 -1.130 1.00 94.81 92 ILE A C 1
ATOM 755 O O . ILE A 1 92 ? -16.717 -1.360 -1.168 1.00 94.81 92 ILE A O 1
ATOM 759 N N . GLU A 1 93 ? -15.418 0.247 -2.016 1.00 94.44 93 GLU A N 1
ATOM 760 C CA . GLU A 1 93 ? -16.361 0.726 -3.031 1.00 94.44 93 GLU A CA 1
ATOM 761 C C . GLU A 1 93 ? -16.279 -0.116 -4.315 1.00 94.44 93 GLU A C 1
ATOM 763 O O . GLU A 1 93 ? -15.782 0.323 -5.360 1.00 94.44 93 GLU A O 1
ATOM 768 N N . TYR A 1 94 ? -16.776 -1.355 -4.268 1.00 90.69 94 TYR A N 1
ATOM 769 C CA . TYR A 1 94 ? -16.696 -2.304 -5.391 1.00 90.69 94 TYR A CA 1
ATOM 770 C C . TYR A 1 94 ? -17.354 -1.791 -6.677 1.00 90.69 94 TYR A C 1
ATOM 772 O O . TYR A 1 94 ? -16.797 -1.932 -7.768 1.00 90.69 94 TYR A O 1
ATOM 780 N N . LYS A 1 95 ? -18.537 -1.169 -6.562 1.00 91.12 95 LYS A N 1
ATOM 781 C CA . LYS A 1 95 ? -19.289 -0.658 -7.720 1.00 91.12 95 LYS A CA 1
ATOM 782 C C . LYS A 1 95 ? -18.502 0.419 -8.457 1.00 91.12 95 LYS A C 1
ATOM 784 O O . LYS A 1 95 ? -18.408 0.363 -9.677 1.00 91.12 95 LYS A O 1
ATOM 789 N N . MET A 1 96 ? -17.908 1.357 -7.719 1.00 88.94 96 MET A N 1
ATOM 790 C CA . MET A 1 96 ? -17.091 2.422 -8.299 1.00 88.94 96 MET A CA 1
ATOM 791 C C . MET A 1 96 ? -15.781 1.875 -8.863 1.00 88.94 96 MET A C 1
ATOM 793 O O . MET A 1 96 ? -15.369 2.267 -9.951 1.00 88.94 96 MET A O 1
ATOM 797 N N . THR A 1 97 ? -15.155 0.936 -8.150 1.00 90.31 97 THR A N 1
ATOM 798 C CA . THR A 1 97 ? -13.917 0.281 -8.591 1.00 90.31 97 THR A CA 1
ATOM 799 C C . THR A 1 97 ? -14.109 -0.378 -9.958 1.00 90.31 97 THR A C 1
ATOM 801 O O . THR A 1 97 ? -13.292 -0.183 -10.851 1.00 90.31 97 THR A O 1
ATOM 804 N N . LYS A 1 98 ? -15.239 -1.068 -10.171 1.00 89.56 98 LYS A N 1
ATOM 805 C CA . LYS A 1 98 ? -15.567 -1.749 -11.436 1.00 89.56 98 LYS A CA 1
ATOM 806 C C . LYS A 1 98 ? -15.700 -0.805 -12.641 1.00 89.56 98 LYS A C 1
ATOM 808 O O . LYS A 1 98 ? -15.566 -1.254 -13.778 1.00 89.56 98 LYS A O 1
ATOM 813 N N . LEU A 1 99 ? -15.971 0.483 -12.415 1.00 91.31 99 LEU A N 1
ATOM 814 C CA . LEU A 1 99 ? -16.081 1.480 -13.486 1.00 91.31 99 LEU A CA 1
ATOM 815 C C . LEU A 1 99 ? -14.711 1.934 -14.008 1.00 91.31 99 LEU A C 1
ATOM 817 O O . LEU A 1 99 ? -14.623 2.428 -15.131 1.00 91.31 99 LEU A O 1
ATOM 821 N N . ILE A 1 100 ? -13.646 1.772 -13.219 1.00 90.44 100 ILE A N 1
ATOM 822 C CA . ILE A 1 100 ? -12.304 2.221 -13.585 1.00 90.44 100 ILE A CA 1
ATOM 823 C C . ILE A 1 100 ? -11.530 1.053 -14.195 1.00 90.44 100 ILE A C 1
ATOM 825 O O . ILE A 1 100 ? -11.208 0.076 -13.525 1.00 90.44 100 ILE A O 1
ATOM 829 N N . LYS A 1 101 ? -11.183 1.176 -15.479 1.00 84.06 101 LYS A N 1
ATOM 830 C CA . LYS A 1 101 ? -10.290 0.237 -16.166 1.00 84.06 101 LYS A CA 1
ATOM 831 C C . LYS A 1 101 ? -8.842 0.696 -16.025 1.00 84.06 101 LYS A C 1
ATOM 833 O O . LYS A 1 101 ? -8.298 1.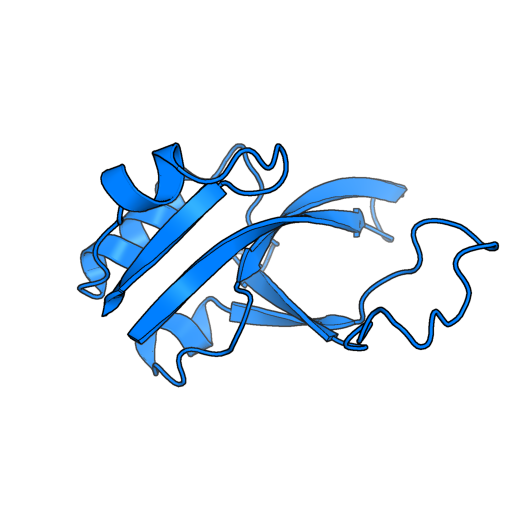327 -16.925 1.00 84.06 101 LYS A O 1
ATOM 838 N N . ASP A 1 102 ? -8.233 0.379 -14.891 1.00 89.94 102 ASP A N 1
ATOM 839 C CA . ASP A 1 102 ? -6.805 0.588 -14.653 1.00 89.94 102 ASP A CA 1
ATOM 840 C C . ASP A 1 102 ? -6.213 -0.680 -14.036 1.00 89.94 102 ASP A C 1
ATOM 842 O O . ASP A 1 102 ? -6.641 -1.116 -12.971 1.00 89.94 102 ASP A O 1
ATOM 846 N N . SER A 1 103 ? -5.221 -1.276 -14.703 1.00 86.81 103 SER A N 1
ATOM 847 C CA . SER A 1 103 ? -4.568 -2.506 -14.239 1.00 86.81 103 SER A CA 1
ATOM 848 C C . SER A 1 103 ? -3.768 -2.313 -12.951 1.00 86.81 103 SER A C 1
ATOM 850 O O . SER A 1 103 ? -3.406 -3.301 -12.305 1.00 86.81 103 SER A O 1
ATOM 852 N N . LYS A 1 104 ? -3.466 -1.061 -12.585 1.00 91.38 104 LYS A N 1
ATOM 853 C CA . LYS A 1 104 ? -2.784 -0.708 -11.340 1.00 91.38 104 LYS A CA 1
ATOM 854 C C . LYS A 1 104 ? -3.744 -0.446 -10.189 1.00 91.38 104 LYS A C 1
ATOM 856 O O . LYS A 1 104 ? -3.307 -0.491 -9.041 1.00 91.38 104 LYS A O 1
ATOM 861 N N . LEU A 1 105 ? -5.013 -0.159 -10.469 1.00 94.00 105 LEU A N 1
ATOM 862 C CA . LEU A 1 105 ? -6.014 0.061 -9.434 1.00 94.00 105 LEU A CA 1
ATOM 863 C C . LEU A 1 105 ? -6.340 -1.265 -8.749 1.00 94.00 105 LEU A C 1
ATOM 865 O O . LEU A 1 105 ? -6.677 -2.246 -9.402 1.00 94.00 105 LEU A O 1
ATOM 869 N N . ILE A 1 106 ? -6.264 -1.256 -7.422 1.00 93.44 106 ILE A N 1
ATOM 870 C CA . ILE A 1 106 ? -6.718 -2.362 -6.581 1.00 93.44 106 ILE A CA 1
ATOM 871 C C . ILE A 1 106 ? -8.187 -2.130 -6.240 1.00 93.44 106 ILE A C 1
ATOM 873 O O . ILE A 1 106 ? -9.059 -2.906 -6.620 1.00 93.44 106 ILE A O 1
ATOM 877 N N . CYS A 1 107 ? -8.468 -1.032 -5.538 1.00 94.12 107 CYS A N 1
ATOM 878 C CA . CYS A 1 107 ? -9.820 -0.675 -5.146 1.00 94.12 107 CYS A CA 1
ATOM 879 C C . CYS A 1 107 ? -9.951 0.810 -4.811 1.00 94.12 107 CYS A C 1
ATOM 881 O O . CYS A 1 107 ? -8.977 1.542 -4.610 1.00 94.12 107 CYS A O 1
ATOM 883 N N . LEU A 1 108 ? -11.199 1.250 -4.758 1.00 94.69 108 LEU A N 1
ATOM 884 C CA . LEU A 1 108 ? -11.595 2.498 -4.134 1.00 94.69 108 LEU A CA 1
ATOM 885 C C . LEU A 1 108 ? -12.107 2.206 -2.728 1.00 94.69 108 LEU A C 1
ATOM 887 O O . LEU A 1 108 ? -12.828 1.230 -2.525 1.00 94.69 108 LEU A O 1
ATOM 891 N N . ILE A 1 109 ? -11.764 3.072 -1.781 1.00 94.75 109 ILE A N 1
ATOM 892 C CA . ILE A 1 109 ? -12.255 2.993 -0.405 1.00 94.75 109 ILE A CA 1
ATOM 893 C C . ILE A 1 109 ? -12.864 4.322 0.024 1.00 94.75 109 ILE A C 1
ATOM 895 O O . ILE A 1 109 ? -12.466 5.383 -0.468 1.00 94.75 109 ILE A O 1
ATOM 899 N N . SER A 1 110 ? -13.814 4.276 0.947 1.00 93.81 110 SER A N 1
ATOM 900 C CA . SER A 1 110 ? -14.461 5.460 1.499 1.00 93.81 110 SER A CA 1
ATOM 901 C C . SER A 1 110 ? -14.564 5.381 3.021 1.00 93.81 110 SER A C 1
ATOM 903 O O . SER A 1 110 ? -14.715 4.305 3.598 1.00 93.81 110 SER A O 1
ATOM 905 N N . LYS A 1 111 ? -14.444 6.547 3.654 1.00 88.69 111 LYS A N 1
ATOM 906 C CA . LYS A 1 111 ? -14.747 6.796 5.064 1.00 88.69 111 LYS A CA 1
ATOM 907 C C . LYS A 1 111 ? -15.246 8.224 5.197 1.00 88.69 111 LYS A C 1
ATOM 909 O O . LYS A 1 111 ? -14.622 9.106 4.554 1.00 88.69 111 LYS A O 1
#